Protein AF-A0A5C7L8Y7-F1 (afdb_monomer_lite)

Structure (mmCIF, N/CA/C/O backbone):
data_AF-A0A5C7L8Y7-F1
#
_entry.id   AF-A0A5C7L8Y7-F1
#
loop_
_atom_site.group_PDB
_atom_site.id
_atom_site.type_symbol
_atom_site.label_atom_id
_atom_site.label_alt_id
_atom_site.label_comp_id
_atom_site.label_asym_id
_atom_site.label_entity_id
_atom_site.label_seq_id
_atom_site.pdbx_PDB_ins_code
_atom_site.Cartn_x
_atom_site.Cartn_y
_atom_site.Cartn_z
_atom_site.occupancy
_atom_site.B_iso_or_equiv
_atom_site.auth_seq_id
_atom_site.auth_comp_id
_atom_site.auth_asym_id
_atom_site.auth_atom_id
_atom_site.pdbx_PDB_model_num
ATOM 1 N N . MET A 1 1 ? 53.809 -1.228 -53.579 1.00 62.59 1 MET A N 1
ATOM 2 C CA . MET A 1 1 ? 53.573 -1.743 -52.207 1.00 62.59 1 MET A CA 1
ATOM 3 C C . MET A 1 1 ? 52.698 -0.808 -51.372 1.00 62.59 1 MET A C 1
ATOM 5 O O . MET A 1 1 ? 52.012 -1.310 -50.490 1.00 62.59 1 MET A O 1
ATOM 9 N N . ASP A 1 2 ? 52.657 0.500 -51.658 1.00 65.31 2 ASP A N 1
ATOM 10 C CA . ASP A 1 2 ? 51.819 1.447 -50.902 1.00 65.31 2 ASP A CA 1
ATOM 11 C C . ASP A 1 2 ? 50.316 1.370 -51.206 1.00 65.31 2 ASP A C 1
ATOM 13 O O . ASP A 1 2 ? 49.517 1.456 -50.277 1.00 65.31 2 ASP A O 1
ATOM 17 N N . GLU A 1 3 ? 49.898 1.090 -52.445 1.00 60.47 3 GLU A N 1
ATOM 18 C CA . GLU A 1 3 ? 48.458 0.986 -52.757 1.00 60.47 3 GLU A CA 1
ATOM 19 C C . GLU A 1 3 ? 47.761 -0.178 -52.035 1.00 60.47 3 GLU A C 1
ATOM 21 O O . GLU A 1 3 ? 46.665 -0.021 -51.500 1.00 60.47 3 GLU A O 1
ATOM 26 N N . LEU A 1 4 ? 48.433 -1.326 -51.893 1.00 60.44 4 LEU A N 1
ATOM 27 C CA . LEU A 1 4 ? 47.907 -2.469 -51.135 1.00 60.44 4 LEU A CA 1
ATOM 28 C C . LEU A 1 4 ? 47.771 -2.171 -49.630 1.00 60.44 4 LEU A C 1
ATOM 30 O O . LEU A 1 4 ? 46.898 -2.734 -48.967 1.00 60.44 4 LEU A O 1
ATOM 34 N N . ARG A 1 5 ? 48.596 -1.268 -49.078 1.00 65.38 5 ARG A N 1
ATOM 35 C CA . ARG A 1 5 ? 48.469 -0.806 -47.684 1.00 65.38 5 ARG A CA 1
ATOM 36 C C . ARG A 1 5 ? 47.300 0.162 -47.513 1.00 65.38 5 ARG A C 1
ATOM 38 O O . ARG A 1 5 ? 46.583 0.054 -46.520 1.00 65.38 5 ARG A O 1
ATOM 45 N N . MET A 1 6 ? 47.062 1.042 -48.488 1.00 61.03 6 MET A N 1
ATOM 46 C CA . MET A 1 6 ? 45.916 1.958 -48.462 1.00 61.03 6 MET A CA 1
ATOM 47 C C . MET A 1 6 ? 44.575 1.223 -48.613 1.00 61.03 6 MET A C 1
ATOM 49 O O . MET A 1 6 ? 43.624 1.526 -47.892 1.00 61.03 6 MET A O 1
ATOM 53 N N . MET A 1 7 ? 44.504 0.186 -49.455 1.00 59.72 7 MET A N 1
ATOM 54 C CA . MET A 1 7 ? 43.287 -0.627 -49.596 1.00 59.72 7 MET A CA 1
ATOM 55 C C . MET A 1 7 ? 42.942 -1.386 -48.305 1.00 59.72 7 MET A C 1
ATOM 57 O O . MET A 1 7 ? 41.779 -1.410 -47.896 1.00 59.72 7 MET A O 1
ATOM 61 N N . LYS A 1 8 ? 43.942 -1.933 -47.602 1.00 60.66 8 LYS A N 1
ATOM 62 C CA . LYS A 1 8 ? 43.728 -2.652 -46.335 1.00 60.66 8 LYS A CA 1
ATOM 63 C C . LYS A 1 8 ? 43.211 -1.728 -45.226 1.00 60.66 8 LYS A C 1
ATOM 65 O O . LYS A 1 8 ? 42.243 -2.080 -44.552 1.00 60.66 8 LYS A O 1
ATOM 70 N N . ALA A 1 9 ? 43.763 -0.515 -45.132 1.00 60.25 9 ALA A N 1
ATOM 71 C CA . ALA A 1 9 ? 43.317 0.512 -44.191 1.00 60.25 9 ALA A CA 1
ATOM 72 C C . ALA A 1 9 ? 41.855 0.949 -44.421 1.00 60.25 9 ALA A C 1
ATOM 74 O O . ALA A 1 9 ? 41.119 1.149 -43.455 1.00 60.25 9 ALA A O 1
ATOM 75 N N . SER A 1 10 ? 41.402 1.032 -45.680 1.00 60.03 10 SER A N 1
ATOM 76 C CA . SER A 1 10 ? 39.997 1.343 -46.002 1.00 60.03 10 SER A CA 1
ATOM 77 C C . SER A 1 10 ? 39.028 0.213 -45.613 1.00 60.03 10 SER A C 1
ATOM 79 O O . SER A 1 10 ? 37.947 0.472 -45.079 1.00 60.03 10 SER A O 1
ATOM 81 N N . SER A 1 11 ? 39.442 -1.050 -45.790 1.00 61.56 11 SER A N 1
ATOM 82 C CA . SER A 1 11 ? 38.635 -2.216 -45.408 1.00 61.56 11 SER A CA 1
ATOM 83 C C . SER A 1 11 ? 38.526 -2.368 -43.886 1.00 61.56 11 SER A C 1
ATOM 85 O O . SER A 1 11 ? 37.430 -2.603 -43.373 1.00 61.56 11 SER A O 1
ATOM 87 N N . ASP A 1 12 ? 39.613 -2.113 -43.149 1.00 68.69 12 ASP A N 1
ATOM 88 C CA . ASP A 1 12 ? 39.636 -2.165 -41.683 1.00 68.69 12 ASP A CA 1
ATOM 89 C C . ASP A 1 12 ? 38.800 -1.036 -41.060 1.00 68.69 12 ASP A C 1
ATOM 91 O O . ASP A 1 12 ? 38.134 -1.243 -40.042 1.00 68.69 12 ASP A O 1
ATOM 95 N N . TRP A 1 13 ? 38.767 0.146 -41.688 1.00 63.91 13 TRP A N 1
ATOM 96 C CA . TRP A 1 13 ? 37.891 1.241 -41.269 1.00 63.91 13 TRP A CA 1
ATOM 97 C C . TRP A 1 13 ? 36.412 0.879 -41.456 1.00 63.91 13 TRP A C 1
ATOM 99 O O . TRP A 1 13 ? 35.632 0.995 -40.509 1.00 63.91 13 TRP A O 1
ATOM 109 N N . SER A 1 14 ? 36.041 0.329 -42.619 1.00 73.94 14 SER A N 1
ATOM 110 C CA . SER A 1 14 ? 34.664 -0.118 -42.879 1.00 73.94 14 SER A CA 1
ATOM 111 C C . SER A 1 14 ? 34.214 -1.225 -41.912 1.00 73.94 14 SER A C 1
ATOM 113 O O . SER A 1 14 ? 33.120 -1.158 -41.353 1.00 73.94 14 SER A O 1
ATOM 115 N N . GLY A 1 15 ? 35.089 -2.193 -41.612 1.00 79.56 15 GLY A N 1
ATOM 116 C CA . GLY A 1 15 ? 34.794 -3.288 -40.689 1.00 79.56 15 GLY A CA 1
ATOM 117 C C . GLY A 1 15 ? 34.634 -2.831 -39.238 1.00 79.56 15 GLY A C 1
ATOM 118 O O . GLY A 1 15 ? 33.813 -3.384 -38.504 1.00 79.56 15 GLY A O 1
ATOM 119 N N . ARG A 1 16 ? 35.378 -1.803 -38.810 1.00 82.62 16 ARG A N 1
ATOM 120 C CA . ARG A 1 16 ? 35.214 -1.197 -37.480 1.00 82.62 16 ARG A CA 1
ATOM 121 C C . ARG A 1 16 ? 33.909 -0.414 -37.373 1.00 82.62 16 ARG A C 1
ATOM 123 O O . ARG A 1 16 ? 33.200 -0.599 -36.388 1.00 82.62 16 ARG A O 1
ATOM 130 N N . VAL A 1 17 ? 33.571 0.382 -38.389 1.00 85.06 17 VAL A N 1
ATOM 131 C CA . VAL A 1 17 ? 32.332 1.177 -38.425 1.00 85.06 17 VAL A CA 1
ATOM 132 C C . VAL A 1 17 ? 31.095 0.275 -38.414 1.00 85.06 17 VAL A C 1
ATOM 134 O O . VAL A 1 17 ? 30.187 0.489 -37.611 1.00 85.06 17 VAL A O 1
ATOM 137 N N . ILE A 1 18 ? 31.076 -0.785 -39.229 1.00 87.62 18 ILE A N 1
ATOM 138 C CA . ILE A 1 18 ? 29.951 -1.733 -39.280 1.00 87.62 18 ILE A CA 1
ATOM 139 C C . ILE A 1 18 ? 29.754 -2.427 -37.925 1.00 87.62 18 ILE A C 1
ATOM 141 O O . ILE A 1 18 ? 28.628 -2.514 -37.438 1.00 87.62 18 ILE A O 1
ATOM 145 N N . LYS A 1 19 ? 30.837 -2.868 -37.268 1.00 89.56 19 LYS A N 1
ATOM 146 C CA . LYS A 1 19 ? 30.758 -3.497 -35.938 1.00 89.56 19 LYS A CA 1
ATOM 147 C C . LYS A 1 19 ? 30.211 -2.539 -34.882 1.00 89.56 19 LYS A C 1
ATOM 149 O O . LYS A 1 19 ? 29.356 -2.938 -34.099 1.00 89.56 19 LYS A O 1
ATOM 154 N N . THR A 1 20 ? 30.673 -1.288 -34.858 1.00 90.69 20 THR A N 1
ATOM 155 C CA . THR A 1 20 ? 30.166 -0.296 -33.897 1.00 90.69 20 THR A CA 1
ATOM 156 C C . THR A 1 20 ? 28.698 0.036 -34.140 1.00 90.69 20 THR A C 1
ATOM 158 O O . THR A 1 20 ? 27.940 0.132 -33.182 1.00 90.69 20 THR A O 1
ATOM 161 N N . LEU A 1 21 ? 28.269 0.140 -35.402 1.00 91.19 21 LEU A N 1
ATOM 162 C CA . LEU A 1 21 ? 26.864 0.372 -35.736 1.00 91.19 21 LEU A CA 1
ATOM 163 C C . LEU A 1 21 ? 25.983 -0.805 -35.311 1.00 91.19 21 LEU A C 1
ATOM 165 O O . LEU A 1 21 ? 24.939 -0.588 -34.704 1.00 91.19 21 LEU A O 1
ATOM 169 N N . ALA A 1 22 ? 26.424 -2.043 -35.549 1.00 93.19 22 ALA A N 1
ATOM 170 C CA . ALA A 1 22 ? 25.703 -3.231 -35.097 1.00 93.19 22 ALA A CA 1
ATOM 171 C C . ALA A 1 22 ? 25.536 -3.254 -33.566 1.00 93.19 22 ALA A C 1
ATOM 173 O O . ALA A 1 22 ? 24.442 -3.524 -33.072 1.00 93.19 22 ALA A O 1
ATOM 174 N N . TRP A 1 23 ? 26.586 -2.901 -32.816 1.00 95.38 23 TRP A N 1
ATOM 175 C CA . TRP A 1 23 ? 26.518 -2.777 -31.357 1.00 95.38 23 TRP A CA 1
ATOM 176 C C . TRP A 1 23 ? 25.551 -1.687 -30.893 1.00 95.38 23 TRP A C 1
ATOM 178 O O . TRP A 1 23 ? 24.781 -1.920 -29.965 1.00 95.38 23 TRP A O 1
ATOM 188 N N . LEU A 1 24 ? 25.555 -0.517 -31.536 1.00 95.56 24 LEU A N 1
ATOM 189 C CA . LEU A 1 24 ? 24.642 0.576 -31.189 1.00 95.56 24 LEU A CA 1
ATOM 190 C C . LEU A 1 24 ? 23.182 0.207 -31.453 1.00 95.56 24 LEU A C 1
ATOM 192 O O . LEU A 1 24 ? 22.326 0.488 -30.618 1.00 95.56 24 LEU A O 1
ATOM 196 N N . VAL A 1 25 ? 22.899 -0.464 -32.572 1.00 95.69 25 VAL A N 1
ATOM 197 C CA . VAL A 1 25 ? 21.549 -0.955 -32.878 1.00 95.69 25 VAL A CA 1
ATOM 198 C C . VAL A 1 25 ? 21.113 -1.996 -31.847 1.00 95.69 25 VAL A C 1
ATOM 200 O O . VAL A 1 25 ? 20.014 -1.889 -31.309 1.00 95.69 25 VAL A O 1
ATOM 203 N N . ALA A 1 26 ? 21.977 -2.957 -31.508 1.00 94.44 26 ALA A N 1
ATOM 204 C CA . ALA A 1 26 ? 21.674 -3.951 -30.481 1.00 94.44 26 ALA A CA 1
ATOM 205 C C . ALA A 1 26 ? 21.405 -3.300 -29.111 1.00 94.44 26 ALA A C 1
ATOM 207 O O . ALA A 1 26 ? 20.410 -3.621 -28.465 1.00 94.44 26 ALA A O 1
ATOM 208 N N . ALA A 1 27 ? 22.237 -2.342 -28.694 1.00 95.06 27 ALA A N 1
ATOM 209 C CA . ALA A 1 27 ? 22.046 -1.607 -27.446 1.00 95.06 27 ALA A CA 1
ATOM 210 C C . ALA A 1 27 ? 20.730 -0.811 -27.441 1.00 95.06 27 ALA A C 1
ATOM 212 O O . ALA A 1 27 ? 19.996 -0.854 -26.457 1.00 95.06 27 ALA A O 1
ATOM 213 N N . ALA A 1 28 ? 20.393 -0.139 -28.546 1.00 95.00 28 ALA A N 1
ATOM 214 C CA . ALA A 1 28 ? 19.142 0.604 -28.670 1.00 95.00 28 ALA A CA 1
ATOM 215 C C . ALA A 1 28 ? 17.914 -0.313 -28.542 1.00 95.00 28 ALA A C 1
ATOM 217 O O . ALA A 1 28 ? 16.986 0.006 -27.801 1.00 95.00 28 ALA A O 1
ATOM 218 N N . VAL A 1 29 ? 17.929 -1.478 -29.198 1.00 95.50 29 VAL A N 1
ATOM 219 C CA . VAL A 1 29 ? 16.852 -2.475 -29.079 1.00 95.50 29 VAL A CA 1
ATOM 220 C C . VAL A 1 29 ? 16.715 -2.963 -27.637 1.00 95.50 29 VAL A C 1
ATOM 222 O O . VAL A 1 29 ? 15.603 -3.007 -27.118 1.00 95.50 29 VAL A O 1
ATOM 22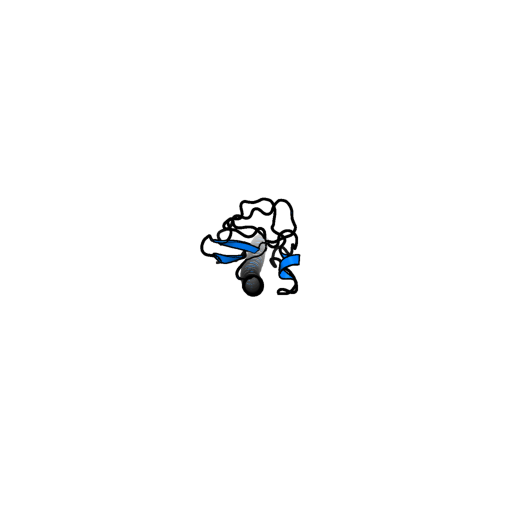5 N N . ILE A 1 30 ? 17.827 -3.275 -26.963 1.00 95.38 30 ILE A N 1
ATOM 226 C CA . ILE A 1 30 ? 17.811 -3.717 -25.561 1.00 95.38 30 ILE A CA 1
ATOM 227 C C . ILE A 1 30 ? 17.179 -2.651 -24.662 1.00 95.38 30 ILE A C 1
ATOM 229 O O . ILE A 1 30 ? 16.316 -2.977 -23.852 1.00 95.38 30 ILE A O 1
ATOM 233 N N . VAL A 1 31 ? 17.557 -1.380 -24.823 1.00 95.19 31 VAL A N 1
ATOM 234 C CA . VAL A 1 31 ? 16.994 -0.278 -24.028 1.00 95.19 31 VAL A CA 1
ATOM 235 C C . VAL A 1 31 ? 15.481 -0.172 -24.220 1.00 95.19 31 VAL A C 1
ATOM 237 O O . VAL A 1 31 ? 14.749 -0.065 -23.237 1.00 95.19 31 VAL A O 1
ATOM 240 N N . VAL A 1 32 ? 14.999 -0.256 -25.464 1.00 94.62 32 VAL A N 1
ATOM 241 C CA . VAL A 1 32 ? 13.559 -0.211 -25.755 1.00 94.62 32 VAL A CA 1
ATOM 242 C C . VAL A 1 32 ? 12.834 -1.389 -25.105 1.00 94.62 32 VAL A C 1
ATOM 244 O O . VAL A 1 32 ? 11.835 -1.183 -24.420 1.00 94.62 32 VAL A O 1
ATOM 247 N N . VAL A 1 33 ? 13.352 -2.611 -25.254 1.00 94.50 33 VAL A N 1
ATOM 248 C CA . VAL A 1 33 ? 12.740 -3.811 -24.663 1.00 94.50 33 VAL A CA 1
ATOM 249 C C . VAL A 1 33 ? 12.682 -3.707 -23.140 1.00 94.50 33 VAL A C 1
ATOM 251 O O . VAL A 1 33 ? 11.624 -3.935 -22.558 1.00 94.50 33 VAL A O 1
ATOM 254 N N . VAL A 1 34 ? 13.776 -3.308 -22.486 1.00 93.75 34 VAL A N 1
ATOM 255 C CA . VAL A 1 34 ? 13.817 -3.138 -21.024 1.00 93.75 34 VAL A CA 1
ATOM 256 C C . VAL A 1 34 ? 12.809 -2.086 -20.568 1.00 93.75 34 VAL A C 1
ATOM 258 O O . VAL A 1 34 ? 12.115 -2.299 -19.576 1.00 93.75 34 VAL A O 1
ATOM 261 N N . SER A 1 35 ? 12.685 -0.976 -21.299 1.00 92.31 35 SER A N 1
ATOM 262 C CA . SER A 1 35 ? 11.711 0.070 -20.983 1.00 92.31 35 SER A CA 1
ATOM 263 C C . SER A 1 35 ? 10.272 -0.445 -21.061 1.00 92.31 35 SER A C 1
ATOM 265 O O . SER A 1 35 ? 9.487 -0.201 -20.146 1.00 92.31 35 SER A O 1
ATOM 267 N N . VAL A 1 36 ? 9.929 -1.176 -22.126 1.00 92.38 36 VAL A N 1
ATOM 268 C CA . VAL A 1 36 ? 8.584 -1.740 -22.314 1.00 92.38 36 VAL A CA 1
ATOM 269 C C . VAL A 1 36 ? 8.276 -2.771 -21.232 1.00 92.38 36 VAL A C 1
ATOM 271 O O . VAL A 1 36 ? 7.238 -2.680 -20.578 1.00 92.38 36 VAL A O 1
ATOM 274 N N . VAL A 1 37 ? 9.195 -3.706 -20.978 1.00 92.88 37 VAL A N 1
ATOM 275 C CA . VAL A 1 37 ? 9.019 -4.724 -19.933 1.00 92.88 37 VAL A CA 1
ATOM 276 C C . VAL A 1 37 ? 8.836 -4.068 -18.568 1.00 92.88 37 VAL A C 1
ATOM 278 O O . VAL A 1 37 ? 7.901 -4.415 -17.855 1.00 92.88 37 VAL A O 1
ATOM 281 N N . ARG A 1 38 ? 9.655 -3.067 -18.222 1.00 89.69 38 ARG A N 1
ATOM 282 C CA . ARG A 1 38 ? 9.513 -2.338 -16.957 1.00 89.69 38 ARG A CA 1
ATOM 283 C C . ARG A 1 38 ? 8.135 -1.693 -16.826 1.00 89.69 38 ARG A C 1
ATOM 285 O O . ARG A 1 38 ? 7.519 -1.821 -15.775 1.00 89.69 38 ARG A O 1
ATOM 292 N N . SER A 1 39 ? 7.644 -1.028 -17.872 1.00 90.00 39 SER A N 1
ATOM 293 C CA . SER A 1 39 ? 6.313 -0.408 -17.837 1.00 90.00 39 SER A CA 1
ATOM 294 C C . SER A 1 39 ? 5.186 -1.431 -17.664 1.00 90.00 39 SER A C 1
ATOM 296 O O . SER A 1 39 ? 4.267 -1.193 -16.888 1.00 90.00 39 SER A O 1
ATOM 298 N N . ALA A 1 40 ? 5.290 -2.595 -18.312 1.00 91.00 40 ALA A N 1
ATOM 299 C CA . ALA A 1 40 ? 4.308 -3.666 -18.178 1.00 91.00 40 ALA A CA 1
ATOM 300 C C . ALA A 1 40 ? 4.304 -4.276 -16.767 1.00 91.00 40 ALA A C 1
ATOM 302 O O . ALA A 1 40 ? 3.240 -4.522 -16.210 1.00 91.00 40 ALA A O 1
ATOM 303 N N . VAL A 1 41 ? 5.485 -4.476 -16.172 1.00 91.75 41 VAL A N 1
ATOM 304 C CA . VAL A 1 41 ? 5.625 -4.986 -14.798 1.00 91.75 41 VAL A CA 1
ATOM 305 C C . VAL A 1 41 ? 5.026 -4.010 -13.784 1.00 91.75 41 VAL A C 1
ATOM 307 O O . VAL A 1 41 ? 4.271 -4.431 -12.914 1.00 91.75 41 VAL A O 1
ATOM 310 N N . MET A 1 42 ? 5.305 -2.710 -13.921 1.00 90.00 42 MET A N 1
ATOM 311 C CA . MET A 1 42 ? 4.721 -1.690 -13.0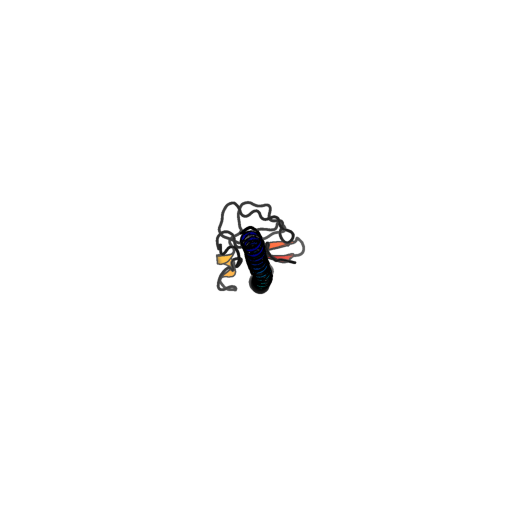41 1.00 90.00 42 MET A CA 1
ATOM 312 C C . MET A 1 42 ? 3.192 -1.666 -13.140 1.00 90.00 42 MET A C 1
ATOM 314 O O . MET A 1 42 ? 2.521 -1.668 -12.115 1.00 90.00 42 MET A O 1
ATOM 318 N N . ALA A 1 43 ? 2.644 -1.720 -14.359 1.00 91.62 43 ALA A N 1
ATOM 319 C CA . ALA A 1 43 ? 1.198 -1.749 -14.571 1.00 91.62 43 ALA A CA 1
ATOM 320 C C . ALA A 1 43 ? 0.535 -3.002 -13.973 1.00 91.62 43 ALA A C 1
ATOM 322 O O . ALA A 1 43 ? -0.570 -2.917 -13.446 1.00 91.62 43 ALA A O 1
ATOM 323 N N . TYR A 1 44 ? 1.210 -4.154 -14.034 1.00 93.31 44 TYR A N 1
ATOM 324 C CA . TYR A 1 44 ? 0.743 -5.381 -13.389 1.00 93.31 44 TYR A CA 1
ATOM 325 C C . TYR A 1 44 ? 0.690 -5.226 -11.861 1.00 93.31 44 TYR A C 1
ATOM 327 O O . TYR A 1 44 ? -0.337 -5.512 -11.253 1.00 93.31 44 TYR A O 1
ATOM 335 N N . TRP A 1 45 ? 1.755 -4.703 -11.246 1.00 95.06 45 TRP A N 1
ATOM 336 C CA . TRP A 1 45 ? 1.786 -4.465 -9.800 1.00 95.06 45 TRP A CA 1
ATOM 337 C C . TRP A 1 45 ? 0.745 -3.450 -9.338 1.00 95.06 45 TRP A C 1
ATOM 339 O O . TRP A 1 45 ? 0.138 -3.635 -8.290 1.00 95.06 45 TRP A O 1
ATOM 349 N N . ASP A 1 46 ? 0.511 -2.388 -10.106 1.00 95.38 46 ASP A N 1
ATOM 350 C CA . ASP A 1 46 ? -0.504 -1.391 -9.765 1.00 95.38 46 ASP A CA 1
ATOM 351 C C . ASP A 1 46 ? -1.931 -1.943 -9.870 1.00 95.38 46 ASP A C 1
ATOM 353 O O . ASP A 1 46 ? -2.789 -1.557 -9.074 1.00 95.38 46 ASP A O 1
ATOM 357 N N . ALA A 1 47 ? -2.183 -2.878 -10.792 1.00 95.06 47 ALA A N 1
ATOM 358 C CA . ALA A 1 47 ? -3.454 -3.595 -10.849 1.00 95.06 47 ALA A CA 1
ATOM 359 C C . ALA A 1 47 ? -3.664 -4.466 -9.598 1.00 95.06 47 ALA A C 1
ATOM 361 O O . ALA A 1 47 ? -4.719 -4.384 -8.975 1.00 95.06 47 ALA A O 1
ATOM 362 N N . GLU A 1 48 ? -2.644 -5.221 -9.184 1.00 95.62 48 GLU A N 1
ATOM 363 C CA . GLU A 1 48 ? -2.688 -6.059 -7.976 1.00 95.62 48 GLU A CA 1
ATOM 364 C C . GLU A 1 48 ? -2.874 -5.209 -6.705 1.00 95.62 48 GLU A C 1
ATOM 366 O O . GLU A 1 48 ? -3.767 -5.470 -5.906 1.00 95.62 48 GLU A O 1
ATOM 371 N N . ARG A 1 49 ? -2.149 -4.087 -6.577 1.00 96.69 49 ARG A N 1
ATOM 372 C CA . ARG A 1 49 ? -2.338 -3.117 -5.480 1.00 96.69 49 ARG A CA 1
ATOM 373 C C . ARG A 1 49 ? -3.753 -2.557 -5.413 1.00 96.69 49 ARG A C 1
ATOM 375 O O . ARG A 1 49 ? -4.257 -2.295 -4.323 1.00 96.69 49 ARG A O 1
ATOM 382 N N . LEU A 1 50 ? -4.382 -2.308 -6.562 1.00 95.62 50 LEU A N 1
ATOM 383 C CA . LEU A 1 50 ? -5.751 -1.803 -6.610 1.00 95.62 50 LEU A CA 1
ATOM 384 C C . LEU A 1 50 ? -6.743 -2.857 -6.107 1.00 95.62 50 LEU A C 1
ATOM 386 O O . LEU A 1 50 ? -7.661 -2.511 -5.361 1.00 95.62 50 LEU A O 1
ATOM 390 N N . GLU A 1 51 ? -6.553 -4.118 -6.492 1.00 96.75 51 GLU A N 1
ATOM 391 C CA . GLU A 1 51 ? -7.343 -5.243 -5.985 1.00 96.75 51 GLU A CA 1
ATOM 392 C C . GLU A 1 51 ? -7.146 -5.419 -4.471 1.00 96.75 51 GLU A C 1
ATOM 394 O O . GLU A 1 51 ? -8.129 -5.499 -3.734 1.00 96.75 51 GLU A O 1
ATOM 399 N N . ASP A 1 52 ? -5.905 -5.348 -3.986 1.00 97.44 52 ASP A N 1
ATOM 400 C CA . ASP A 1 52 ? -5.568 -5.442 -2.562 1.00 97.44 52 ASP A CA 1
ATOM 401 C C . ASP A 1 52 ? -6.199 -4.314 -1.733 1.00 97.44 52 ASP A C 1
ATOM 403 O O . ASP A 1 52 ? -6.818 -4.561 -0.694 1.00 97.44 52 ASP A O 1
ATOM 407 N N . VAL A 1 53 ? -6.105 -3.063 -2.201 1.00 97.62 53 VAL A N 1
ATOM 408 C CA . VAL A 1 53 ? -6.741 -1.907 -1.546 1.00 97.62 53 VAL A CA 1
ATOM 409 C C . VAL A 1 53 ? -8.255 -2.096 -1.465 1.00 97.62 53 VAL A C 1
ATOM 411 O O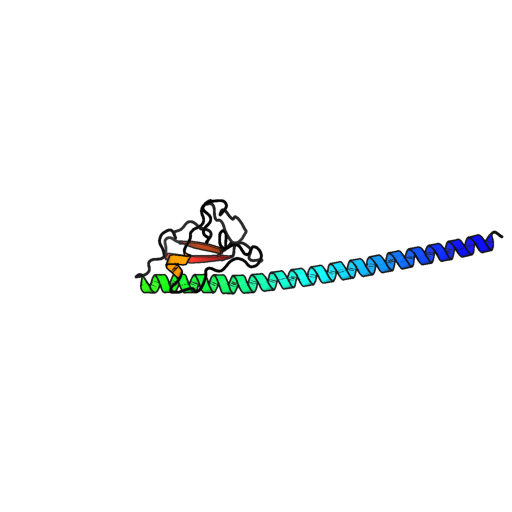 . VAL A 1 53 ? -8.861 -1.790 -0.433 1.00 97.62 53 VAL A O 1
ATOM 414 N N . GLN A 1 54 ? -8.881 -2.619 -2.523 1.00 97.62 54 GLN A N 1
ATOM 415 C CA . GLN A 1 54 ? -10.311 -2.923 -2.513 1.00 97.62 54 GLN A CA 1
ATOM 416 C C . GLN A 1 54 ? -10.642 -4.046 -1.529 1.00 97.62 54 GLN A C 1
ATOM 418 O O . GLN A 1 54 ? -11.581 -3.890 -0.748 1.00 97.62 54 GLN A O 1
ATOM 423 N N . ALA A 1 55 ? -9.865 -5.129 -1.512 1.00 98.12 55 ALA A N 1
ATOM 424 C CA . ALA A 1 55 ? -10.055 -6.245 -0.593 1.00 98.12 55 ALA A CA 1
ATOM 425 C C . ALA A 1 55 ? -9.956 -5.794 0.874 1.00 98.12 55 ALA A C 1
ATOM 427 O O . ALA A 1 55 ? -10.871 -6.052 1.659 1.00 98.12 55 ALA A O 1
ATOM 428 N N . ILE A 1 56 ? -8.917 -5.027 1.228 1.00 98.00 56 ILE A N 1
ATOM 429 C CA . ILE A 1 56 ? -8.748 -4.452 2.573 1.00 98.00 56 ILE A CA 1
ATOM 430 C C . ILE A 1 56 ? -9.920 -3.521 2.917 1.00 98.00 56 ILE A C 1
ATOM 432 O O . ILE A 1 56 ? -10.481 -3.600 4.012 1.00 98.00 56 ILE A O 1
ATOM 436 N N . THR A 1 57 ? -10.324 -2.650 1.988 1.00 98.00 57 THR A N 1
ATOM 437 C CA . THR A 1 57 ? -11.436 -1.709 2.202 1.00 98.00 57 THR A CA 1
ATOM 438 C C . THR A 1 57 ? -12.752 -2.442 2.453 1.00 98.00 57 THR A C 1
ATOM 440 O O . THR A 1 57 ? -13.502 -2.077 3.359 1.00 98.00 57 THR A O 1
ATOM 443 N N . VAL A 1 58 ? -13.049 -3.476 1.664 1.00 98.12 58 VAL A N 1
ATOM 444 C CA . VAL A 1 58 ? -14.255 -4.294 1.833 1.00 98.12 58 VAL A CA 1
ATOM 445 C C . VAL A 1 58 ? -14.215 -5.025 3.171 1.00 98.12 58 VAL A C 1
ATOM 447 O O . VAL A 1 58 ? -15.201 -4.962 3.904 1.00 98.12 58 VAL A O 1
ATOM 450 N N . ALA A 1 59 ? -13.085 -5.633 3.533 1.00 98.31 59 ALA A N 1
ATOM 451 C CA . ALA A 1 59 ? -12.926 -6.332 4.804 1.00 98.31 59 ALA A CA 1
ATOM 452 C C . ALA A 1 59 ? -13.133 -5.403 6.013 1.00 98.31 59 ALA A C 1
ATOM 454 O O . ALA A 1 59 ? -13.873 -5.735 6.936 1.00 98.31 59 ALA A O 1
ATOM 455 N N . LEU A 1 60 ? -12.551 -4.200 5.991 1.00 97.94 60 LEU A N 1
ATOM 456 C CA . LEU A 1 60 ? -12.730 -3.206 7.055 1.00 97.94 60 LEU A CA 1
ATOM 457 C C . LEU A 1 60 ? -14.171 -2.694 7.147 1.00 97.94 60 LEU A C 1
ATOM 459 O O . LEU A 1 60 ? -14.681 -2.480 8.246 1.00 97.94 60 LEU A O 1
ATOM 463 N N . ARG A 1 61 ? -14.851 -2.514 6.011 1.00 97.19 61 ARG A N 1
ATOM 464 C CA . ARG A 1 61 ? -16.269 -2.126 5.992 1.00 97.19 61 ARG A CA 1
ATOM 465 C C . ARG A 1 61 ? -17.178 -3.241 6.502 1.00 97.19 61 ARG A C 1
ATOM 467 O O . ARG A 1 61 ? -18.140 -2.944 7.203 1.00 97.19 61 ARG A O 1
ATOM 474 N N . GLN A 1 62 ? -16.881 -4.500 6.181 1.00 97.88 62 GLN A N 1
ATOM 475 C CA . GLN A 1 62 ? -17.599 -5.652 6.730 1.00 97.88 62 GLN A CA 1
ATOM 476 C C . GLN A 1 62 ? -17.382 -5.769 8.240 1.00 97.88 62 GLN A C 1
ATOM 478 O O . GLN A 1 62 ? -18.358 -5.868 8.978 1.00 97.88 62 GLN A O 1
ATOM 483 N N . TYR A 1 63 ? -16.138 -5.624 8.710 1.00 97.69 63 TYR A N 1
ATOM 484 C CA . TYR A 1 63 ? -15.842 -5.536 10.139 1.00 97.69 63 TYR A CA 1
ATOM 485 C C . TYR A 1 63 ? -16.696 -4.452 10.805 1.00 97.69 63 TYR A C 1
ATOM 487 O O . TYR A 1 63 ? -17.356 -4.719 11.807 1.00 97.69 63 TYR A O 1
ATOM 495 N N . ALA A 1 64 ? -16.731 -3.243 10.236 1.00 97.00 64 ALA A N 1
ATOM 496 C CA . ALA A 1 64 ? -17.520 -2.148 10.785 1.00 97.00 64 ALA A CA 1
ATOM 497 C C . ALA A 1 64 ? -19.024 -2.465 10.808 1.00 97.00 64 ALA A C 1
ATOM 499 O O . ALA A 1 64 ? -19.691 -2.145 11.790 1.00 97.00 64 ALA A O 1
ATOM 500 N N . ALA A 1 65 ? -19.563 -3.124 9.778 1.00 97.56 65 ALA A N 1
ATOM 501 C CA . ALA A 1 65 ? -20.965 -3.542 9.752 1.00 97.56 65 ALA A CA 1
ATOM 502 C C . ALA A 1 65 ? -21.307 -4.493 10.915 1.00 97.56 65 ALA A C 1
ATOM 504 O O . ALA A 1 65 ? -22.333 -4.308 11.573 1.00 97.56 65 ALA A O 1
ATOM 505 N N . ASP A 1 66 ? -20.411 -5.430 11.226 1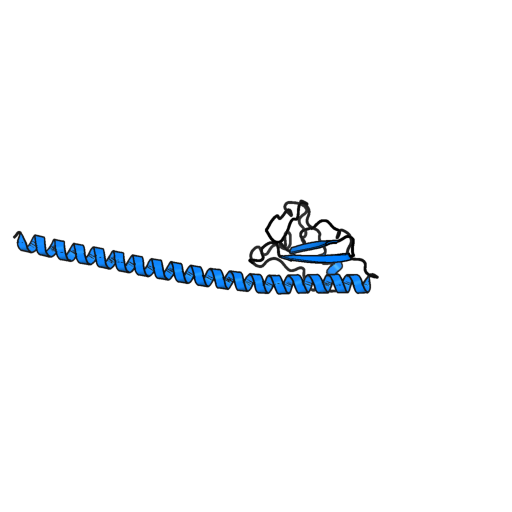.00 98.06 66 ASP A N 1
ATOM 506 C CA . ASP A 1 66 ? -20.599 -6.413 12.299 1.00 98.06 66 ASP A CA 1
ATOM 507 C C . ASP A 1 66 ? -20.298 -5.847 13.700 1.00 98.06 66 ASP A C 1
ATOM 509 O O . ASP A 1 66 ? -20.752 -6.389 14.709 1.00 98.06 66 ASP A O 1
ATOM 513 N N . HIS A 1 67 ? -19.587 -4.718 13.778 1.00 96.75 67 HIS A N 1
ATOM 514 C CA . HIS A 1 67 ? -19.163 -4.074 15.027 1.00 96.75 67 HIS A CA 1
ATOM 515 C C . HIS A 1 67 ? -19.821 -2.702 15.246 1.00 96.75 67 HIS A C 1
ATOM 517 O O . HIS A 1 67 ? -19.216 -1.792 15.813 1.00 96.75 67 HIS A O 1
ATOM 523 N N . ALA A 1 68 ? -21.078 -2.546 14.814 1.00 95.00 68 ALA A N 1
ATOM 524 C CA . ALA A 1 68 ? -21.895 -1.345 15.037 1.00 95.00 68 ALA A CA 1
ATOM 525 C C . ALA A 1 68 ? -21.243 -0.031 14.548 1.00 95.00 68 ALA A C 1
ATOM 527 O O . ALA A 1 68 ? -21.388 1.024 15.165 1.00 95.00 68 ALA A O 1
ATOM 528 N N . GLY A 1 69 ? -20.522 -0.099 13.430 1.00 93.31 69 GLY A N 1
ATOM 529 C CA . GLY A 1 69 ? -19.817 1.018 12.801 1.00 93.31 69 GLY A CA 1
ATOM 530 C C . GLY A 1 69 ? -18.402 1.265 13.330 1.00 93.31 69 GLY A C 1
ATOM 531 O O . GLY A 1 69 ? -17.737 2.175 12.840 1.00 93.31 69 GLY A O 1
ATOM 532 N N . ALA A 1 70 ? -17.922 0.486 14.305 1.00 94.56 70 ALA A N 1
ATOM 533 C CA . ALA A 1 70 ? -16.570 0.625 14.833 1.00 94.56 70 ALA A CA 1
ATOM 534 C C . ALA A 1 70 ? -15.542 -0.111 13.960 1.00 94.56 70 ALA A C 1
ATOM 536 O O . ALA A 1 70 ? -15.746 -1.259 13.573 1.00 94.56 70 ALA A O 1
ATOM 537 N N . TYR A 1 71 ? -14.403 0.530 13.707 1.00 95.94 71 TYR A N 1
ATOM 538 C CA . TYR A 1 71 ? -13.244 -0.103 13.074 1.00 95.94 71 TYR A CA 1
ATOM 539 C C . TYR A 1 71 ? -12.359 -0.825 14.109 1.00 95.94 71 TYR A C 1
ATOM 541 O O . TYR A 1 71 ? -12.502 -0.582 15.313 1.00 95.94 71 TYR A O 1
ATOM 549 N N . PRO A 1 72 ? -11.442 -1.715 13.674 1.00 96.06 72 PRO A N 1
ATOM 550 C CA . PRO A 1 72 ? -10.479 -2.348 14.568 1.00 96.06 72 PRO A CA 1
ATOM 551 C C . PRO A 1 72 ? -9.698 -1.336 15.416 1.00 96.06 72 PRO A C 1
ATOM 553 O O . PRO A 1 72 ? -9.377 -0.231 14.972 1.00 96.06 72 PRO A O 1
ATOM 556 N N . VAL A 1 73 ? -9.370 -1.732 16.648 1.00 94.12 73 VAL A N 1
ATOM 557 C CA . VAL A 1 73 ? -8.628 -0.885 17.592 1.00 94.12 73 VAL A CA 1
ATOM 558 C C . VAL A 1 73 ? -7.278 -0.480 16.998 1.00 94.12 73 VAL A C 1
ATOM 560 O O . VAL A 1 73 ? -6.557 -1.309 16.453 1.00 94.12 73 VAL A O 1
ATOM 563 N N . GLY A 1 74 ? -6.927 0.797 17.150 1.00 90.81 74 GLY A N 1
ATOM 564 C CA . GLY A 1 74 ? -5.661 1.364 16.682 1.00 90.81 74 GLY A CA 1
ATOM 565 C C . GLY A 1 74 ? -5.779 2.142 15.374 1.00 90.81 74 GLY A C 1
ATOM 566 O O . GLY A 1 74 ? -4.928 2.990 15.120 1.00 90.81 74 GLY A O 1
ATOM 567 N N . ILE A 1 75 ? -6.845 1.937 14.592 1.00 94.69 75 ILE A N 1
ATOM 568 C CA . ILE A 1 75 ? -7.131 2.790 13.433 1.00 94.69 75 ILE A CA 1
ATOM 569 C C . ILE A 1 75 ? -7.717 4.117 13.920 1.00 94.69 75 ILE A C 1
ATOM 571 O O . ILE A 1 75 ? -8.628 4.150 14.748 1.00 94.69 75 ILE A O 1
ATOM 575 N N . GLY A 1 76 ? -7.192 5.218 13.396 1.00 94.19 76 GLY A N 1
ATOM 576 C CA . GLY A 1 76 ? -7.657 6.563 13.700 1.00 94.19 76 GLY A CA 1
ATOM 577 C C . GLY A 1 76 ? -7.275 7.545 12.593 1.00 94.19 76 GLY A C 1
ATOM 578 O O . GLY A 1 76 ? -6.956 7.115 11.484 1.00 94.19 76 GLY A O 1
ATOM 579 N N . PRO A 1 77 ? -7.269 8.858 12.881 1.00 94.12 77 PRO A N 1
ATOM 580 C CA . PRO A 1 77 ? -7.046 9.888 11.863 1.00 94.12 77 PRO A CA 1
ATOM 581 C C . PRO A 1 77 ? -5.602 9.929 11.355 1.00 94.12 77 PRO A C 1
ATOM 583 O O . PRO A 1 77 ? -5.337 10.504 10.304 1.00 94.12 77 PRO A O 1
ATOM 586 N N . ASN A 1 78 ? -4.667 9.333 12.096 1.00 94.81 78 ASN A N 1
ATOM 587 C CA . ASN A 1 78 ? -3.287 9.199 11.659 1.00 94.81 78 ASN A CA 1
ATOM 588 C C . ASN A 1 78 ? -3.167 7.990 10.738 1.00 94.81 78 ASN A C 1
ATOM 590 O O . ASN A 1 78 ? -3.617 6.900 11.083 1.00 94.81 78 ASN A O 1
ATOM 594 N N . GLU A 1 79 ? -2.525 8.189 9.596 1.00 96.19 79 GLU A N 1
ATOM 595 C CA . GLU A 1 79 ? -2.244 7.115 8.658 1.00 96.19 79 GLU A CA 1
ATOM 596 C C . GLU A 1 79 ? -1.171 6.174 9.213 1.00 96.19 79 GLU A C 1
ATOM 598 O O . GLU A 1 79 ? -0.087 6.609 9.612 1.00 96.19 79 GLU A O 1
ATOM 603 N N . LEU A 1 80 ? -1.492 4.881 9.244 1.00 97.06 80 LEU A N 1
ATOM 604 C CA . LEU A 1 80 ? -0.631 3.817 9.752 1.00 97.06 80 LEU A CA 1
ATOM 605 C C . LEU A 1 80 ? -0.400 2.778 8.659 1.00 97.06 80 LEU A C 1
ATOM 607 O O . LEU A 1 80 ? -1.343 2.364 7.985 1.00 97.06 80 LEU A O 1
ATOM 611 N N . GLN A 1 81 ? 0.839 2.314 8.513 1.00 97.38 81 GLN A N 1
ATOM 612 C CA . GLN A 1 81 ? 1.145 1.199 7.621 1.00 97.38 81 GLN A CA 1
ATOM 613 C C . GLN A 1 81 ? 0.681 -0.122 8.250 1.00 97.38 81 GLN A C 1
ATOM 615 O O . GLN A 1 81 ? 0.948 -0.392 9.421 1.00 97.38 81 GLN A O 1
ATOM 620 N N . LEU A 1 82 ? 0.037 -0.968 7.452 1.00 97.44 82 LEU A N 1
ATOM 621 C CA . LEU A 1 82 ? -0.344 -2.324 7.819 1.00 97.44 82 LEU A CA 1
ATOM 622 C C . LEU A 1 82 ? 0.891 -3.234 7.877 1.00 97.44 82 LEU A C 1
ATOM 624 O O . LEU A 1 82 ? 1.755 -3.206 6.991 1.00 97.44 82 LEU A O 1
ATOM 628 N N . GLY A 1 83 ? 0.965 -4.082 8.897 1.00 96.94 83 GLY A N 1
ATOM 629 C CA . GLY A 1 83 ? 2.028 -5.075 9.037 1.00 96.94 83 GLY A CA 1
ATOM 630 C C . GLY A 1 83 ? 2.346 -5.411 10.487 1.00 96.94 83 GLY A C 1
ATOM 631 O O . GLY A 1 83 ? 1.785 -4.840 11.417 1.00 96.94 83 GLY A O 1
ATOM 632 N N . THR A 1 84 ? 3.275 -6.342 10.678 1.00 97.06 84 THR A N 1
ATOM 633 C CA . THR A 1 84 ? 3.652 -6.854 12.006 1.00 97.06 84 THR A CA 1
ATOM 634 C C . THR A 1 84 ? 4.927 -6.230 12.576 1.00 97.06 84 THR A C 1
ATOM 636 O O . THR A 1 84 ? 5.299 -6.519 13.714 1.00 97.06 84 THR A O 1
ATOM 639 N N . ALA A 1 85 ? 5.631 -5.391 11.807 1.00 96.88 85 ALA A N 1
ATOM 640 C CA . ALA A 1 85 ? 6.866 -4.771 12.270 1.00 96.88 85 ALA A CA 1
ATOM 641 C C . ALA A 1 85 ? 6.603 -3.716 13.356 1.00 96.88 85 ALA A C 1
ATOM 643 O O . ALA A 1 85 ? 5.737 -2.852 13.233 1.00 96.88 85 ALA A O 1
ATOM 644 N N . SER A 1 86 ? 7.409 -3.751 14.416 1.00 95.44 86 SER A N 1
ATOM 645 C CA . SER A 1 86 ? 7.359 -2.776 15.511 1.00 95.44 86 SER A CA 1
ATOM 646 C C . SER A 1 86 ? 8.185 -1.508 15.249 1.00 95.44 86 SER A C 1
ATOM 648 O O . SER A 1 86 ? 8.224 -0.627 16.105 1.00 95.44 86 SER A O 1
ATOM 650 N N . ALA A 1 87 ? 8.896 -1.447 14.120 1.00 95.12 87 ALA A N 1
ATOM 651 C CA . ALA A 1 87 ? 9.773 -0.353 13.708 1.00 95.12 87 ALA A CA 1
ATOM 652 C C . ALA A 1 87 ? 9.891 -0.304 12.171 1.00 95.12 87 ALA A C 1
ATOM 654 O O . ALA A 1 87 ? 9.563 -1.282 11.492 1.00 95.12 87 ALA A O 1
ATOM 655 N N . ASP A 1 88 ? 10.415 0.808 11.646 1.00 94.50 88 ASP A N 1
ATOM 656 C CA . ASP A 1 88 ? 10.660 1.055 10.218 1.00 94.50 88 ASP A CA 1
ATOM 657 C C . ASP A 1 88 ? 9.402 0.956 9.335 1.00 94.50 88 ASP A C 1
ATOM 659 O O . ASP A 1 88 ? 9.461 0.483 8.191 1.00 94.50 88 ASP A O 1
ATOM 663 N N . CYS A 1 89 ? 8.252 1.358 9.878 1.00 96.25 89 CYS A N 1
ATOM 664 C CA . CYS A 1 89 ? 6.982 1.417 9.161 1.00 96.25 89 CYS A CA 1
ATOM 665 C C . CYS A 1 89 ? 6.622 2.803 8.632 1.00 96.25 89 CYS A C 1
ATOM 667 O O . CYS A 1 89 ? 5.606 2.940 7.947 1.00 96.25 89 CYS A O 1
ATOM 669 N N . GLU A 1 90 ? 7.453 3.811 8.893 1.00 96.00 90 GLU A N 1
ATOM 670 C CA . GLU A 1 90 ? 7.296 5.120 8.284 1.00 96.00 90 GLU A CA 1
ATOM 671 C C . GLU A 1 90 ? 7.401 5.011 6.763 1.00 96.00 90 GLU A C 1
ATOM 673 O O . GLU A 1 90 ? 8.341 4.438 6.200 1.00 96.00 90 GLU A O 1
ATOM 678 N N . VAL A 1 91 ? 6.433 5.602 6.075 1.00 94.44 91 VAL A N 1
ATOM 679 C CA . VAL A 1 91 ? 6.449 5.705 4.625 1.00 94.44 91 VAL A CA 1
ATOM 680 C C . VAL A 1 91 ? 5.840 7.026 4.202 1.00 94.44 91 VAL A C 1
ATOM 682 O O . VAL A 1 91 ? 4.676 7.317 4.462 1.00 94.44 91 VAL A O 1
ATOM 685 N N . VAL A 1 92 ? 6.653 7.818 3.509 1.00 94.75 92 VAL A N 1
ATOM 686 C CA . VAL A 1 92 ? 6.230 9.076 2.905 1.00 94.75 92 VAL A CA 1
ATOM 687 C C . VAL A 1 92 ? 6.435 8.963 1.403 1.00 94.75 92 VAL A C 1
ATOM 689 O O . VAL A 1 92 ? 7.564 8.889 0.916 1.00 94.75 92 VAL A O 1
ATOM 692 N N . THR A 1 93 ? 5.326 8.919 0.677 1.00 93.56 93 THR A N 1
ATOM 693 C CA . THR A 1 93 ? 5.264 8.914 -0.788 1.00 93.56 93 THR A CA 1
ATOM 694 C C . THR A 1 93 ? 4.239 9.950 -1.246 1.00 93.56 93 THR A C 1
ATOM 696 O O . THR A 1 93 ? 3.751 10.748 -0.449 1.00 93.56 93 THR A O 1
ATOM 699 N N . ALA A 1 94 ? 3.903 9.987 -2.537 1.00 91.25 94 ALA A N 1
ATOM 700 C CA . ALA A 1 94 ? 2.820 10.852 -3.007 1.00 91.25 94 ALA A CA 1
ATOM 701 C C . ALA A 1 94 ? 1.422 10.335 -2.594 1.00 91.25 94 ALA A C 1
ATOM 703 O O . ALA A 1 94 ? 0.432 11.042 -2.771 1.00 91.25 94 ALA A O 1
ATOM 704 N N . GLN A 1 95 ? 1.343 9.105 -2.080 1.00 93.38 95 GLN A N 1
ATOM 705 C CA . GLN A 1 95 ? 0.122 8.350 -1.814 1.00 93.38 95 GLN A CA 1
ATOM 706 C C . GLN A 1 95 ? -0.084 8.129 -0.316 1.00 93.38 95 GLN A C 1
ATOM 708 O O . GLN A 1 95 ? -1.229 8.091 0.113 1.00 93.38 95 GLN A O 1
ATOM 713 N N . CYS A 1 96 ? 1.006 8.018 0.449 1.00 95.44 96 CYS A N 1
ATOM 714 C CA . CYS A 1 96 ? 0.987 7.791 1.891 1.00 95.44 96 CYS A CA 1
ATOM 715 C C . CYS A 1 96 ? 1.849 8.811 2.638 1.00 95.44 96 CYS A C 1
ATOM 717 O O . CYS A 1 96 ? 2.868 9.287 2.137 1.00 95.44 96 CYS A O 1
ATOM 719 N N . SER A 1 97 ? 1.464 9.105 3.873 1.00 96.12 97 SER A N 1
ATOM 720 C CA . SER A 1 97 ? 2.138 9.984 4.830 1.00 96.12 97 SER A CA 1
ATOM 721 C C . SER A 1 97 ? 2.183 9.347 6.227 1.00 96.12 97 SER A C 1
ATOM 723 O O . SER A 1 97 ? 1.867 9.980 7.237 1.00 96.12 97 SER A O 1
ATOM 725 N N . VAL A 1 98 ? 2.608 8.082 6.298 1.00 96.50 98 VAL A N 1
ATOM 726 C CA . VAL A 1 98 ? 2.784 7.345 7.555 1.00 96.50 98 VAL A CA 1
ATOM 727 C C . VAL A 1 98 ? 4.020 7.869 8.276 1.00 96.50 98 VAL A C 1
ATOM 729 O O . VAL A 1 98 ? 5.146 7.733 7.796 1.00 96.50 98 VAL A O 1
ATOM 732 N N . SER A 1 99 ? 3.811 8.447 9.455 1.00 94.31 99 SER A N 1
ATOM 733 C CA . SER A 1 99 ? 4.875 9.038 10.282 1.00 94.31 99 SER A CA 1
ATOM 734 C C . SER A 1 99 ? 5.251 8.196 11.504 1.00 94.31 99 SER A C 1
ATOM 736 O O . SER A 1 99 ? 6.176 8.550 12.232 1.00 94.31 99 SER A O 1
ATOM 738 N N . THR A 1 100 ? 4.541 7.094 11.752 1.00 94.44 100 THR A N 1
ATOM 739 C CA . THR A 1 100 ? 4.759 6.229 12.914 1.00 94.44 100 THR A CA 1
ATOM 740 C C . THR A 1 100 ? 5.703 5.064 12.601 1.00 94.44 100 THR A C 1
ATOM 742 O O . THR A 1 100 ? 5.480 4.370 11.607 1.00 94.44 100 THR A O 1
ATOM 745 N N . PRO A 1 101 ? 6.682 4.764 13.479 1.00 94.06 101 PRO A N 1
ATOM 746 C CA . PRO A 1 101 ? 7.623 3.662 13.272 1.00 94.06 101 PRO A CA 1
ATOM 747 C C . PRO A 1 101 ? 7.004 2.280 13.364 1.00 94.06 101 PRO A C 1
ATOM 749 O O . PRO A 1 101 ? 7.471 1.363 12.699 1.00 94.06 101 PRO A O 1
ATOM 752 N N . ALA A 1 102 ? 5.983 2.104 14.195 1.00 96.38 102 ALA A N 1
ATOM 753 C CA . ALA A 1 102 ? 5.312 0.823 14.333 1.00 96.38 102 ALA A CA 1
ATOM 754 C C . ALA A 1 102 ? 4.207 0.684 13.283 1.00 96.38 102 ALA A C 1
ATOM 756 O O . ALA A 1 102 ? 3.431 1.617 13.062 1.00 96.38 102 ALA A O 1
ATOM 757 N N . CYS A 1 103 ? 4.131 -0.492 12.668 1.00 97.00 103 CYS A N 1
ATOM 758 C CA . CYS A 1 103 ? 2.999 -0.885 11.847 1.00 97.00 103 CYS A CA 1
ATOM 759 C C . CYS A 1 103 ? 1.814 -1.253 12.744 1.00 97.00 103 CYS A C 1
ATOM 761 O O . CYS A 1 103 ? 1.976 -1.589 13.921 1.00 97.00 103 CYS A O 1
ATOM 763 N N . ILE A 1 104 ? 0.619 -1.235 12.161 1.00 97.06 104 ILE A N 1
ATOM 764 C CA . ILE A 1 104 ? -0.576 -1.794 12.781 1.00 97.06 104 ILE A CA 1
ATOM 765 C C . ILE A 1 104 ? -0.858 -3.189 12.213 1.00 97.06 104 ILE A C 1
ATOM 767 O O . ILE A 1 104 ? -1.031 -3.368 11.004 1.00 97.06 104 ILE A O 1
ATOM 771 N N . ASP A 1 105 ? -0.915 -4.185 13.097 1.00 96.69 105 ASP A N 1
ATOM 772 C CA . ASP A 1 105 ? -1.280 -5.551 12.729 1.00 96.69 105 ASP A CA 1
ATOM 773 C C . ASP A 1 105 ? -2.789 -5.746 12.878 1.00 96.69 105 ASP A C 1
ATOM 775 O O . ASP A 1 105 ? -3.331 -5.803 13.984 1.00 96.69 105 ASP A O 1
ATOM 779 N N . LEU A 1 106 ? -3.468 -5.847 11.737 1.00 96.62 106 LEU A N 1
ATOM 780 C CA . LEU A 1 106 ? -4.904 -6.097 11.660 1.00 96.62 106 LEU A CA 1
ATOM 781 C C . LEU A 1 106 ? -5.242 -7.524 11.220 1.00 96.62 106 LEU A C 1
ATOM 783 O O . LEU A 1 106 ? -6.424 -7.836 11.080 1.00 96.62 106 LEU A O 1
ATOM 787 N N . ALA A 1 107 ? -4.254 -8.400 11.009 1.00 95.50 107 ALA A N 1
ATOM 788 C CA . ALA A 1 107 ? -4.492 -9.735 10.462 1.00 95.50 107 ALA A CA 1
ATOM 789 C C . ALA A 1 107 ? -5.448 -10.552 11.346 1.00 95.50 107 ALA A C 1
ATOM 791 O O . ALA A 1 107 ? -6.365 -11.197 10.844 1.00 95.50 107 ALA A O 1
ATOM 792 N N . GLY A 1 108 ? -5.299 -10.460 12.672 1.00 95.81 108 GLY A N 1
ATOM 793 C CA . GLY A 1 108 ? -6.209 -11.118 13.612 1.00 95.81 108 GLY A CA 1
ATOM 794 C C . GLY A 1 108 ? -7.647 -10.598 13.511 1.00 95.81 108 GLY A C 1
ATOM 795 O O . GLY A 1 108 ? -8.581 -11.392 13.401 1.00 95.81 108 GLY A O 1
ATOM 796 N N . ALA A 1 109 ? -7.821 -9.272 13.496 1.00 96.44 109 ALA A N 1
ATOM 797 C CA . ALA A 1 109 ? -9.135 -8.629 13.441 1.00 96.44 109 ALA A CA 1
ATOM 798 C C . ALA A 1 109 ? -9.857 -8.859 12.103 1.00 96.44 109 ALA A C 1
ATOM 800 O O . ALA A 1 109 ? -11.080 -8.984 12.082 1.00 96.44 109 ALA A O 1
ATOM 801 N N . LEU A 1 110 ? -9.108 -8.921 10.998 1.00 97.00 110 LEU A N 1
ATOM 802 C CA . LEU A 1 110 ? -9.657 -9.066 9.651 1.00 97.00 110 LEU A CA 1
ATOM 803 C C . LEU A 1 110 ? -9.752 -10.510 9.160 1.00 97.00 110 LEU A C 1
ATOM 805 O O . LEU A 1 110 ? -10.416 -10.732 8.155 1.00 97.00 110 LEU A O 1
ATOM 809 N N . SER A 1 111 ? -9.178 -11.486 9.867 1.00 96.88 111 SER A N 1
ATOM 810 C CA . SER A 1 111 ? -9.216 -12.902 9.468 1.00 96.88 111 SER A CA 1
ATOM 811 C C . SER A 1 111 ? -10.604 -13.480 9.115 1.00 96.88 111 SER A C 1
ATOM 813 O O . SER A 1 111 ? -10.647 -14.367 8.265 1.00 96.88 111 SER A O 1
ATOM 815 N N . PRO A 1 112 ? -11.747 -13.015 9.672 1.00 97.44 112 PRO A N 1
ATOM 816 C CA . PRO A 1 112 ? -13.068 -13.486 9.234 1.00 97.44 112 PRO A CA 1
ATOM 817 C C . PRO A 1 112 ? -13.543 -12.905 7.891 1.00 97.44 112 PRO A C 1
ATOM 819 O O . PRO A 1 112 ? -14.472 -13.442 7.296 1.00 97.44 112 PRO A O 1
ATOM 822 N N . TYR A 1 113 ? -12.949 -11.795 7.446 1.00 97.38 113 TYR A N 1
ATOM 823 C CA . TYR A 1 113 ? -13.386 -10.993 6.293 1.00 97.38 113 TYR A CA 1
ATOM 824 C C . TYR A 1 113 ? -12.349 -10.957 5.164 1.00 97.38 113 TYR A C 1
ATOM 826 O O . TYR A 1 113 ? -12.648 -10.516 4.055 1.00 97.38 113 TYR A O 1
ATOM 834 N N . LEU A 1 114 ? -11.118 -11.375 5.459 1.00 96.94 114 LEU A N 1
ATOM 835 C CA . LEU A 1 114 ? -9.977 -11.355 4.561 1.00 96.94 114 LEU A CA 1
ATOM 836 C C . LEU A 1 114 ? -9.098 -12.577 4.838 1.00 96.94 114 LEU A C 1
ATOM 838 O O . LEU A 1 114 ? -8.563 -12.716 5.938 1.00 96.94 114 LEU A O 1
ATOM 842 N N . ASP A 1 115 ? -8.923 -13.429 3.828 1.00 95.12 115 ASP A N 1
ATOM 843 C CA . ASP A 1 115 ? -8.203 -14.704 3.961 1.00 95.12 115 ASP A CA 1
ATOM 844 C C . ASP A 1 115 ? -6.749 -14.520 4.424 1.00 95.12 115 ASP A C 1
ATOM 846 O O . ASP A 1 115 ? -6.244 -15.273 5.259 1.00 95.12 115 ASP A O 1
ATOM 850 N N . ALA A 1 116 ? -6.066 -13.515 3.876 1.00 94.50 116 ALA A N 1
ATOM 851 C CA . ALA A 1 116 ? -4.704 -13.160 4.242 1.00 94.50 116 ALA A CA 1
ATOM 852 C C . ALA A 1 116 ? -4.461 -11.666 4.027 1.00 94.50 116 ALA A C 1
ATOM 854 O O . ALA A 1 116 ? -4.994 -11.066 3.095 1.00 94.50 116 ALA A O 1
ATOM 855 N N . MET A 1 117 ? -3.614 -11.073 4.871 1.00 95.44 117 MET A N 1
ATOM 856 C CA . MET A 1 117 ? -3.168 -9.698 4.664 1.00 95.44 117 MET A CA 1
ATOM 857 C C . MET A 1 117 ? -2.288 -9.638 3.405 1.00 95.44 117 MET A C 1
ATOM 859 O O . MET A 1 117 ? -1.250 -10.314 3.380 1.00 95.44 117 MET A O 1
ATOM 863 N N . PRO A 1 118 ? -2.659 -8.855 2.378 1.00 96.44 118 PRO A N 1
ATOM 864 C CA . PRO A 1 118 ? -1.838 -8.735 1.187 1.00 96.44 118 PRO A CA 1
ATOM 865 C C . PRO A 1 118 ? -0.531 -7.999 1.496 1.00 96.44 118 PRO A C 1
ATOM 867 O O . PRO A 1 118 ? -0.395 -7.280 2.489 1.00 96.44 118 PRO A O 1
ATOM 870 N N . SER A 1 119 ? 0.463 -8.202 0.640 1.00 95.69 119 SER A N 1
ATOM 871 C CA . SER A 1 119 ? 1.761 -7.531 0.707 1.00 95.69 119 SER A CA 1
ATOM 872 C C . SER A 1 119 ? 2.088 -6.968 -0.662 1.00 95.69 119 SER A C 1
ATOM 874 O O . SER A 1 119 ? 1.844 -7.634 -1.660 1.00 95.69 119 SER A O 1
ATOM 876 N N . ASP A 1 120 ? 2.680 -5.778 -0.704 1.00 95.50 120 ASP A N 1
ATOM 877 C CA . ASP A 1 120 ? 3.034 -5.136 -1.964 1.00 95.50 120 ASP A CA 1
ATOM 878 C C . ASP A 1 120 ? 3.902 -6.046 -2.857 1.00 95.50 120 ASP A C 1
ATOM 880 O O . ASP A 1 120 ? 4.941 -6.541 -2.395 1.00 95.50 120 ASP A O 1
ATOM 884 N N . PRO A 1 121 ? 3.532 -6.242 -4.137 1.00 94.00 121 PRO A N 1
ATOM 885 C CA . PRO A 1 121 ? 4.180 -7.201 -5.032 1.00 94.00 121 PRO A CA 1
ATOM 886 C C . PRO A 1 121 ? 5.574 -6.762 -5.519 1.00 94.00 121 PRO A C 1
ATOM 888 O O . PRO A 1 121 ? 6.242 -7.500 -6.248 1.00 94.00 121 PRO A O 1
ATOM 891 N N . ALA A 1 122 ? 6.062 -5.580 -5.135 1.00 91.25 122 ALA A N 1
ATOM 892 C CA . ALA A 1 122 ? 7.456 -5.190 -5.328 1.00 91.25 122 ALA A CA 1
ATOM 893 C C . ALA A 1 122 ? 8.336 -5.527 -4.109 1.00 91.25 122 ALA A C 1
ATOM 895 O O . ALA A 1 122 ? 9.548 -5.690 -4.268 1.00 91.25 122 ALA A O 1
ATOM 896 N N . VAL A 1 123 ? 7.757 -5.646 -2.907 1.00 87.44 123 VAL A N 1
ATOM 897 C CA . VAL A 1 123 ? 8.502 -5.836 -1.646 1.00 87.44 123 VAL A CA 1
ATOM 898 C C . VAL A 1 123 ? 8.308 -7.234 -1.048 1.00 87.44 123 VAL A C 1
ATOM 900 O O . VAL A 1 123 ? 9.262 -7.788 -0.503 1.00 87.44 123 VAL A O 1
ATOM 903 N N . TRP A 1 124 ? 7.105 -7.812 -1.157 1.00 87.25 124 TRP A N 1
ATOM 904 C CA . TRP A 1 124 ? 6.722 -9.131 -0.627 1.00 87.25 124 TRP A CA 1
ATOM 905 C C . TRP A 1 124 ? 6.988 -9.309 0.878 1.00 87.25 124 TRP A C 1
ATOM 907 O O . TRP A 1 124 ? 7.502 -10.337 1.321 1.00 87.25 124 TRP A O 1
ATOM 917 N N . SER A 1 125 ? 6.655 -8.300 1.688 1.00 93.75 125 SER A N 1
ATOM 918 C CA . SER A 1 125 ? 6.913 -8.303 3.134 1.00 93.75 125 SER A CA 1
ATOM 919 C C . SER A 1 125 ? 5.629 -8.214 3.956 1.00 93.75 125 SER A C 1
ATOM 921 O O . SER A 1 125 ? 5.031 -7.149 4.064 1.00 93.75 125 SER A O 1
ATOM 923 N N . ALA A 1 126 ? 5.278 -9.294 4.660 1.00 91.69 126 ALA A N 1
ATOM 924 C CA . ALA A 1 126 ? 4.163 -9.287 5.616 1.00 91.69 126 ALA A CA 1
ATOM 925 C C . ALA A 1 126 ? 4.424 -8.379 6.836 1.00 91.69 126 ALA A C 1
ATOM 927 O O . ALA A 1 126 ? 3.500 -7.878 7.473 1.00 91.69 126 ALA A O 1
ATOM 928 N N . ALA A 1 127 ? 5.699 -8.140 7.163 1.00 95.06 127 ALA A N 1
ATOM 929 C CA . ALA A 1 127 ? 6.076 -7.255 8.260 1.00 95.06 127 ALA A CA 1
ATOM 930 C C . ALA A 1 127 ? 5.855 -5.775 7.911 1.00 95.06 127 ALA A C 1
ATOM 932 O O . ALA A 1 127 ? 5.552 -4.977 8.791 1.00 95.06 127 ALA A O 1
ATOM 933 N N . ARG A 1 128 ? 5.998 -5.423 6.627 1.00 95.44 128 ARG A N 1
ATOM 934 C CA . ARG A 1 128 ? 5.847 -4.067 6.082 1.00 95.44 128 ARG A CA 1
ATOM 935 C C . ARG A 1 128 ? 5.144 -4.174 4.741 1.00 95.44 128 ARG A C 1
ATOM 937 O O . ARG A 1 128 ? 5.804 -4.295 3.711 1.00 95.44 128 ARG A O 1
ATOM 944 N N . THR A 1 129 ? 3.820 -4.176 4.780 1.00 96.56 129 THR A N 1
ATOM 945 C CA . THR A 1 129 ? 3.009 -4.514 3.604 1.00 96.56 129 THR A CA 1
ATOM 946 C C . THR A 1 129 ? 2.996 -3.416 2.546 1.00 96.56 129 THR A C 1
ATOM 948 O O . THR A 1 129 ? 2.673 -3.712 1.404 1.00 96.56 129 THR A O 1
ATOM 951 N N . ARG A 1 130 ? 3.365 -2.176 2.915 1.00 96.50 130 ARG A N 1
ATOM 952 C CA . ARG A 1 130 ? 3.262 -0.950 2.096 1.00 96.50 130 ARG A CA 1
ATOM 953 C C . ARG A 1 130 ? 1.829 -0.547 1.740 1.00 96.50 130 ARG A C 1
ATOM 955 O O . ARG A 1 130 ? 1.627 0.331 0.902 1.00 96.50 130 ARG A O 1
ATOM 962 N N . TYR A 1 131 ? 0.850 -1.122 2.430 1.00 97.44 131 TYR A N 1
ATOM 963 C CA . TYR A 1 131 ? -0.514 -0.615 2.477 1.00 97.44 131 TYR A CA 1
ATOM 964 C C . TYR A 1 131 ? -0.704 0.202 3.745 1.00 97.44 131 TYR A C 1
ATOM 966 O O . TYR A 1 131 ? -0.189 -0.161 4.802 1.00 97.44 131 TYR A O 1
ATOM 974 N N . ALA A 1 132 ? -1.438 1.299 3.647 1.00 97.62 132 ALA A N 1
ATOM 975 C CA . ALA A 1 132 ? -1.713 2.179 4.765 1.00 97.62 132 ALA A CA 1
ATOM 976 C C . ALA A 1 132 ? -3.212 2.393 4.948 1.00 97.62 132 ALA A C 1
ATOM 978 O O . ALA A 1 132 ? -3.997 2.273 4.005 1.00 97.62 132 ALA A O 1
ATOM 979 N N . VAL A 1 133 ? -3.600 2.679 6.188 1.00 97.88 133 VAL A N 1
ATOM 980 C CA . VAL A 1 133 ? -4.990 2.874 6.584 1.00 97.88 133 VAL A CA 1
ATOM 981 C C . VAL A 1 133 ? -5.129 4.069 7.518 1.00 97.88 133 VAL A C 1
ATOM 983 O O . VAL A 1 133 ? -4.287 4.300 8.389 1.00 97.88 133 VAL A O 1
ATOM 986 N N . SER A 1 134 ? -6.223 4.802 7.361 1.00 97.44 134 SER A N 1
ATOM 987 C CA . SER A 1 134 ? -6.690 5.812 8.306 1.00 97.44 134 SER A CA 1
ATOM 988 C C . SER A 1 134 ? -8.212 5.890 8.288 1.00 97.44 134 SER A C 1
ATOM 990 O O . SER A 1 134 ? -8.872 5.503 7.322 1.00 97.44 134 SER A O 1
A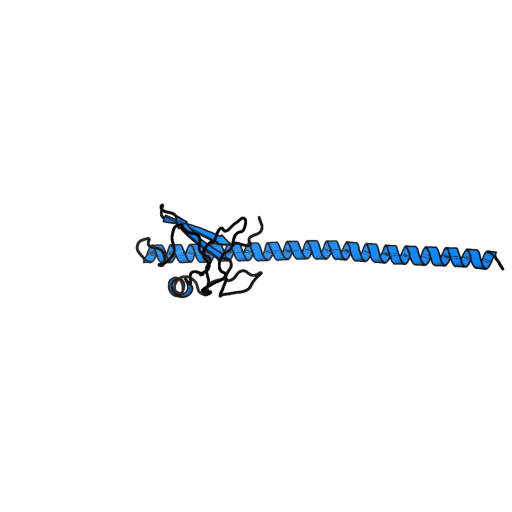TOM 992 N N . VAL A 1 135 ? -8.779 6.385 9.381 1.00 97.12 135 VAL A N 1
ATOM 993 C CA . VAL A 1 135 ? -10.194 6.742 9.474 1.00 97.12 135 VAL A CA 1
ATOM 994 C C . VAL A 1 135 ? -10.267 8.155 10.018 1.00 97.12 135 VAL A C 1
ATOM 996 O O . VAL A 1 135 ? -9.767 8.427 11.111 1.00 97.12 135 VAL A O 1
ATOM 999 N N . ASP A 1 136 ? -10.856 9.065 9.249 1.00 93.94 136 ASP A N 1
ATOM 1000 C CA . ASP A 1 136 ? -10.960 10.461 9.657 1.00 93.94 136 ASP A CA 1
ATOM 1001 C C . ASP A 1 136 ? -11.980 10.661 10.800 1.00 93.94 136 ASP A C 1
ATOM 1003 O O . ASP A 1 136 ? -12.686 9.746 11.232 1.00 93.94 136 ASP A O 1
ATOM 1007 N N . TYR A 1 137 ? -12.085 11.891 11.304 1.00 92.81 137 TYR A N 1
ATOM 1008 C CA . TYR A 1 137 ? -13.034 12.217 12.376 1.00 92.81 137 TYR A CA 1
ATOM 1009 C C . TYR A 1 137 ? -14.512 12.107 11.960 1.00 92.81 137 TYR A C 1
ATOM 1011 O O . TYR A 1 137 ? -15.379 12.088 12.833 1.00 92.81 137 TYR A O 1
ATOM 1019 N N . ASN A 1 138 ? -14.807 12.031 10.660 1.00 91.94 138 ASN A N 1
ATOM 1020 C CA . ASN A 1 138 ? -16.149 11.816 10.122 1.00 91.94 138 ASN A CA 1
ATOM 1021 C C . ASN A 1 138 ? -16.469 10.321 9.932 1.00 91.94 138 ASN A C 1
ATOM 1023 O O . ASN A 1 138 ? -17.590 9.983 9.551 1.00 91.94 138 ASN A O 1
ATOM 1027 N N . GLY A 1 139 ? -15.513 9.426 10.209 1.00 90.62 139 GLY A N 1
ATOM 1028 C CA . GLY A 1 139 ? -15.648 7.984 10.006 1.00 90.62 139 GLY A CA 1
ATOM 1029 C C . GLY A 1 139 ? -15.348 7.526 8.575 1.00 90.62 139 GLY A C 1
ATOM 1030 O O . GLY A 1 139 ? -15.654 6.382 8.226 1.00 90.62 139 GLY A O 1
ATOM 1031 N N . GLU A 1 140 ? -14.762 8.387 7.741 1.00 94.44 140 GLU A N 1
ATOM 1032 C CA . GLU A 1 140 ? -14.359 8.048 6.381 1.00 94.44 140 GLU A CA 1
ATOM 1033 C C . GLU A 1 140 ? -13.086 7.196 6.402 1.00 94.44 140 GLU A C 1
ATOM 1035 O O . GLU A 1 140 ? -12.009 7.647 6.793 1.00 94.44 140 GLU A O 1
ATOM 1040 N N . LEU A 1 141 ? -13.228 5.940 5.974 1.00 97.00 141 LEU A N 1
ATOM 1041 C CA . LEU A 1 141 ? -12.121 5.006 5.808 1.00 97.00 141 LEU A CA 1
ATOM 1042 C C . LEU A 1 141 ? -11.332 5.330 4.540 1.00 97.00 141 LEU A C 1
ATOM 1044 O O . LEU A 1 141 ? -11.878 5.270 3.436 1.00 97.00 141 LEU A O 1
ATOM 1048 N N . THR A 1 142 ? -10.032 5.543 4.708 1.00 97.06 142 THR A N 1
ATOM 1049 C CA . THR A 1 142 ? -9.059 5.637 3.622 1.00 97.06 142 THR A CA 1
ATOM 1050 C C . THR A 1 142 ?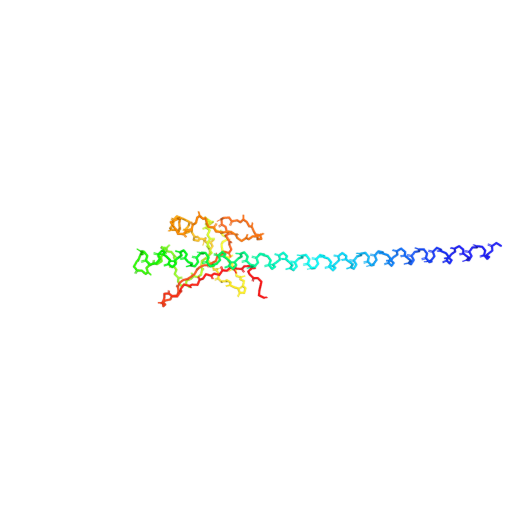 -8.091 4.465 3.703 1.00 97.06 142 THR A C 1
ATOM 1052 O O . THR A 1 142 ? -7.510 4.193 4.753 1.00 97.06 142 THR A O 1
ATOM 1055 N N . VAL A 1 143 ? -7.914 3.773 2.580 1.00 97.50 143 VAL A N 1
ATOM 1056 C CA . VAL A 1 143 ? -6.900 2.730 2.396 1.00 97.50 143 VAL A CA 1
ATOM 1057 C C . VAL A 1 143 ? -6.083 3.101 1.166 1.00 97.50 143 VAL A C 1
ATOM 1059 O O . VAL A 1 143 ? -6.653 3.443 0.128 1.00 97.50 143 VAL A O 1
ATOM 1062 N N . ALA A 1 144 ? -4.760 3.043 1.276 1.00 96.81 144 ALA A N 1
ATOM 1063 C CA . ALA A 1 144 ? -3.849 3.435 0.210 1.00 96.81 144 ALA A CA 1
ATOM 1064 C C . ALA A 1 144 ? -2.732 2.406 0.015 1.00 96.81 144 ALA A C 1
ATOM 1066 O O . ALA A 1 144 ? -2.245 1.802 0.968 1.00 96.81 144 ALA A O 1
ATOM 1067 N N . ALA A 1 145 ? -2.303 2.237 -1.235 1.00 97.19 145 ALA A N 1
ATOM 1068 C CA . ALA A 1 145 ? -1.069 1.544 -1.581 1.00 97.19 145 ALA A CA 1
ATOM 1069 C C . ALA A 1 145 ? 0.046 2.583 -1.746 1.00 97.19 145 ALA A C 1
ATOM 1071 O O . ALA A 1 145 ? -0.037 3.460 -2.611 1.00 97.19 145 ALA A O 1
ATOM 1072 N N . CYS A 1 146 ? 1.087 2.502 -0.921 1.00 95.19 146 CYS A N 1
ATOM 1073 C CA . CYS A 1 146 ? 2.076 3.573 -0.819 1.00 95.19 146 CYS A CA 1
ATOM 1074 C C . CYS A 1 146 ? 3.014 3.659 -2.024 1.00 95.19 146 CYS A C 1
ATOM 1076 O O . CYS A 1 146 ? 3.530 4.740 -2.303 1.00 95.19 146 CYS A O 1
ATOM 1078 N N . ASP A 1 147 ? 3.194 2.559 -2.757 1.00 91.56 147 ASP A N 1
ATOM 1079 C CA . ASP A 1 147 ? 4.059 2.478 -3.942 1.00 91.56 147 ASP A CA 1
ATOM 1080 C C . ASP A 1 147 ? 3.288 2.483 -5.273 1.00 91.56 147 ASP A C 1
ATOM 1082 O O . ASP A 1 147 ? 3.864 2.194 -6.323 1.00 91.56 147 ASP A O 1
ATOM 1086 N N . TYR A 1 148 ? 1.994 2.821 -5.255 1.00 89.19 148 TYR A N 1
ATOM 1087 C CA . TYR A 1 148 ? 1.179 2.905 -6.468 1.00 89.19 148 TYR A CA 1
ATOM 1088 C C . TYR A 1 148 ? 1.717 3.974 -7.426 1.00 89.19 148 TYR A C 1
ATOM 1090 O O . TYR A 1 148 ? 1.833 5.136 -7.034 1.00 89.19 148 TYR A O 1
ATOM 1098 N N . SER A 1 149 ? 2.007 3.640 -8.686 1.00 77.19 149 SER A N 1
ATOM 1099 C CA . SER A 1 149 ? 2.468 4.644 -9.652 1.00 77.19 149 SER A CA 1
ATOM 1100 C C . SER A 1 149 ? 1.274 5.356 -10.309 1.00 77.19 149 SER A C 1
ATOM 1102 O O . SER A 1 149 ? 0.429 4.733 -10.944 1.00 77.19 149 SER A O 1
ATOM 1104 N N . ARG A 1 150 ? 1.141 6.671 -10.083 1.00 58.88 150 ARG A N 1
ATOM 1105 C CA . ARG A 1 150 ? 0.146 7.509 -10.778 1.00 58.88 150 ARG A CA 1
ATOM 1106 C C . ARG A 1 150 ? 0.671 7.994 -12.120 1.00 58.88 150 ARG A C 1
ATOM 1108 O O . ARG A 1 150 ? 1.868 8.357 -12.172 1.00 58.88 150 ARG A O 1
#

pLDDT: mean 91.41, std 10.13, range [58.88, 98.31]

Sequence (150 aa):
MDELRMMKASSDWSGRVIKTLAWLVAAAVIVVVVSVVRSAVMAYWDAERLEDVQAITVALRQYAADHAGAYPVGIGPNELQLGTASADCEVVTAQCSVSTPACIDLAGALSPYLDAMPSDPAVWSAARTRYAVSVDYNGELTVAACDYSR

Foldseek 3Di:
DVVVVVVVVVVVVVVVVVVVVVVVVVVVVVVVVVVVVVVVVLVVLLVVQVVLLVLVVQLQVVLCVVVVNDGDPPAAAAKFFEAQAQAPQQADAPWDGHPHGGHDYCQVVSVVRHVGNAARPVPRHRRGRQKIWHAYPVRDIDITRRPNDD

Secondary structure (DSSP, 8-state):
-HHHHHHHHHHHHHHHHHHHHHHHHHHHHHHHHHHHHHHHHHHHHHHHHHHHHHHHHHHHHHHHHHTTTPPPTT-SSS-EEBSS-SS---EESSS-EE--SSPB--HHHHTTT-SS----TTT--TTS-SEEEEE-TT--EEEEETT---

Radius of gyration: 26.84 Å; chains: 1; bounding box: 76×27×70 Å